Protein AF-A0A7J9Z939-F1 (afdb_monomer_lite)

Sequence (97 aa):
MILREGTPLPKHIHRFRSLLVAAIEKFEADWTLWFAAHSIVPYQVVYEELAADPLRTAHKVLDYLGLHVPPGWQPVIGHRRQADQVNADWAARFRAH

Radius of gyration: 21.15 Å; chains: 1; bounding box: 48×44×55 Å

Secondary structure (DSSP, 8-state):
------PPPPTHHHHHHHHHHHHHHHHHHHHHHHHHHTT-------HHHHHH-HHHHHHHHHHHTTPPPPTT------------HHHHHHHHHHHT-

Structure (mmCIF, N/CA/C/O backbone):
data_AF-A0A7J9Z939-F1
#
_entry.id   AF-A0A7J9Z939-F1
#
loop_
_atom_site.group_PDB
_atom_site.id
_atom_site.type_symbol
_atom_site.label_atom_id
_atom_site.label_alt_id
_atom_site.label_comp_id
_atom_site.label_asym_id
_atom_site.label_entity_id
_atom_site.label_seq_id
_atom_site.pdbx_PDB_ins_code
_atom_site.Cartn_x
_atom_site.Cartn_y
_atom_site.Cartn_z
_atom_site.occupancy
_atom_site.B_iso_or_equiv
_atom_site.auth_seq_id
_atom_site.auth_comp_id
_atom_site.auth_asym_id
_a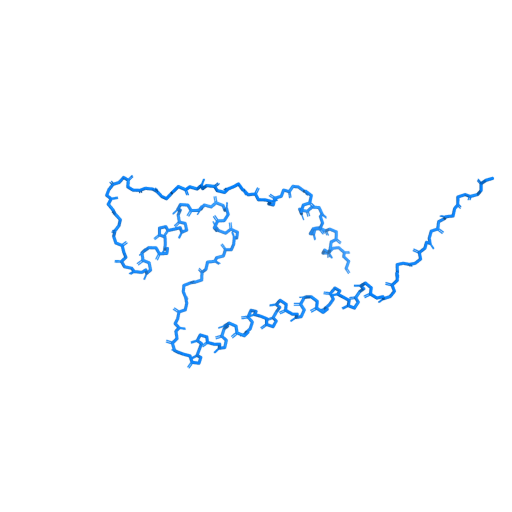tom_site.auth_atom_id
_atom_site.pdbx_PDB_model_num
ATOM 1 N N . MET A 1 1 ? 28.971 23.414 -38.163 1.00 35.97 1 MET A N 1
ATOM 2 C CA . MET A 1 1 ? 28.683 23.013 -36.770 1.00 35.97 1 MET A CA 1
ATOM 3 C C . MET A 1 1 ? 27.590 21.955 -36.837 1.00 35.97 1 MET A C 1
ATOM 5 O O . MET A 1 1 ? 26.445 22.298 -37.081 1.00 35.97 1 MET A O 1
ATOM 9 N N . ILE A 1 2 ? 27.977 20.675 -36.839 1.00 37.44 2 ILE A N 1
ATOM 10 C CA . ILE A 1 2 ? 27.097 19.544 -37.179 1.00 37.44 2 ILE A CA 1
ATOM 11 C C . ILE A 1 2 ? 26.449 18.992 -35.905 1.00 37.44 2 ILE A C 1
ATOM 13 O O . ILE A 1 2 ? 27.150 18.641 -34.957 1.00 37.44 2 ILE A O 1
ATOM 17 N N . LEU A 1 3 ? 25.116 18.925 -35.911 1.00 44.03 3 LEU A N 1
ATOM 18 C CA . LEU A 1 3 ? 24.287 18.210 -34.942 1.00 44.03 3 LEU A CA 1
ATOM 19 C C . LEU A 1 3 ? 24.657 16.717 -34.968 1.00 44.03 3 LEU A C 1
ATOM 21 O O . LEU A 1 3 ? 24.600 16.093 -36.025 1.00 44.03 3 LEU A O 1
ATOM 25 N N . ARG A 1 4 ? 25.049 16.136 -33.826 1.00 46.59 4 ARG A N 1
ATOM 26 C CA . ARG A 1 4 ? 25.189 14.679 -33.681 1.00 46.59 4 ARG A CA 1
ATOM 27 C C . ARG A 1 4 ? 23.931 14.104 -33.041 1.00 46.59 4 ARG A C 1
ATOM 29 O O . ARG A 1 4 ? 23.709 14.272 -31.846 1.00 46.59 4 ARG A O 1
ATOM 36 N N . GLU A 1 5 ? 23.145 13.415 -33.860 1.00 51.00 5 GLU A N 1
ATOM 37 C CA . GLU A 1 5 ? 22.159 12.428 -33.427 1.00 51.00 5 GLU A CA 1
ATOM 38 C C . GLU A 1 5 ? 22.842 11.186 -32.826 1.00 51.00 5 GLU A C 1
ATOM 40 O O . GLU A 1 5 ? 23.917 10.776 -33.267 1.00 51.00 5 GLU A O 1
ATOM 45 N N . GLY A 1 6 ? 22.159 10.555 -31.864 1.00 57.97 6 GLY A N 1
ATOM 46 C CA . GLY A 1 6 ? 22.209 9.104 -31.674 1.00 57.97 6 GLY A CA 1
ATOM 47 C C . GLY A 1 6 ? 23.378 8.530 -30.875 1.00 57.97 6 GLY A C 1
ATOM 48 O O . GLY A 1 6 ? 24.102 7.676 -31.379 1.00 57.97 6 GLY A O 1
ATOM 49 N N . THR A 1 7 ? 23.524 8.890 -29.598 1.00 48.44 7 THR A N 1
ATOM 50 C CA . THR A 1 7 ? 24.259 8.018 -28.665 1.00 48.44 7 THR A CA 1
ATOM 51 C C . THR A 1 7 ? 23.370 6.806 -28.350 1.00 48.44 7 THR A C 1
ATOM 53 O O . THR A 1 7 ? 22.290 7.003 -27.787 1.00 48.44 7 THR A O 1
ATOM 56 N N . PRO A 1 8 ? 23.754 5.560 -28.690 1.00 51.19 8 PRO A N 1
ATOM 57 C CA . PRO A 1 8 ? 22.960 4.397 -28.317 1.00 51.19 8 PRO A CA 1
ATOM 58 C C . PRO A 1 8 ? 22.922 4.294 -26.792 1.00 51.19 8 PRO A C 1
ATOM 60 O O . PRO A 1 8 ? 23.960 4.388 -26.130 1.00 51.19 8 PRO A O 1
ATOM 63 N N . LEU A 1 9 ? 21.720 4.114 -26.236 1.00 52.84 9 LEU A N 1
ATOM 64 C CA . LEU A 1 9 ? 21.543 3.900 -24.804 1.00 52.84 9 LEU A CA 1
ATOM 65 C C . LEU A 1 9 ? 22.435 2.726 -24.366 1.00 52.84 9 LEU A C 1
ATOM 67 O O . LEU A 1 9 ? 22.408 1.663 -24.997 1.00 52.84 9 LEU A O 1
ATOM 71 N N . PRO A 1 10 ? 23.250 2.891 -23.314 1.00 50.53 10 PRO A N 1
ATOM 72 C CA . PRO A 1 10 ? 24.153 1.839 -22.887 1.00 50.53 10 PRO A CA 1
ATOM 73 C C . PRO A 1 10 ? 23.388 0.547 -22.552 1.00 50.53 10 PRO A C 1
ATOM 75 O O . PRO A 1 10 ? 22.408 0.575 -21.804 1.00 50.53 10 PRO A O 1
ATOM 78 N N . LYS A 1 11 ? 23.864 -0.608 -23.052 1.00 52.91 11 LYS A N 1
ATOM 79 C CA . LYS A 1 11 ? 23.250 -1.951 -22.874 1.00 52.91 11 LYS A CA 1
ATOM 80 C C . LYS A 1 11 ? 22.988 -2.344 -21.406 1.00 52.91 11 LYS A C 1
ATOM 82 O O . LYS A 1 11 ? 22.289 -3.315 -21.134 1.00 52.91 11 LYS A O 1
ATOM 87 N N . HIS A 1 12 ? 23.555 -1.602 -20.459 1.00 54.88 12 HIS A N 1
ATOM 88 C CA . HIS A 1 12 ? 23.414 -1.787 -19.018 1.00 54.88 12 HIS A CA 1
ATOM 89 C C . HIS A 1 12 ? 21.989 -1.463 -18.527 1.00 54.88 12 HIS A C 1
ATOM 91 O O . HIS A 1 12 ? 21.496 -2.128 -17.621 1.00 54.88 12 HIS A O 1
ATOM 97 N N . ILE A 1 13 ? 21.297 -0.498 -19.146 1.00 56.12 13 ILE A N 1
ATOM 98 C CA . ILE A 1 13 ? 20.018 0.036 -18.641 1.00 56.12 13 ILE A CA 1
ATOM 99 C C . ILE A 1 13 ? 18.881 -0.998 -18.744 1.00 56.12 13 ILE A C 1
ATOM 101 O O . ILE A 1 13 ? 18.113 -1.170 -17.799 1.00 56.12 13 ILE A O 1
ATOM 105 N N . HIS A 1 14 ? 18.801 -1.755 -19.845 1.00 58.94 14 HIS A N 1
ATOM 106 C CA . HIS A 1 14 ? 17.762 -2.781 -20.019 1.00 58.94 14 HIS A CA 1
ATOM 107 C C . HIS A 1 14 ? 17.903 -3.937 -19.023 1.00 58.94 14 HIS A C 1
ATOM 109 O O . HIS A 1 14 ? 16.901 -4.425 -18.503 1.00 58.94 14 HIS A O 1
ATOM 115 N N . ARG A 1 15 ? 19.143 -4.340 -18.708 1.00 62.84 15 ARG A N 1
ATOM 116 C CA . ARG A 1 15 ? 19.401 -5.371 -17.693 1.00 62.84 15 ARG A CA 1
ATOM 117 C C . ARG A 1 15 ? 18.958 -4.888 -16.310 1.00 62.84 15 ARG A C 1
ATOM 119 O O . ARG A 1 15 ? 18.317 -5.647 -15.595 1.00 62.84 15 ARG A O 1
ATOM 126 N N . PHE A 1 16 ? 19.227 -3.629 -15.964 1.00 72.69 16 PHE A N 1
ATOM 127 C CA . PHE A 1 16 ? 18.751 -3.032 -14.712 1.00 72.69 16 PHE A CA 1
ATOM 128 C C . PHE A 1 16 ? 17.217 -3.006 -14.615 1.00 72.69 16 PHE A C 1
ATOM 130 O O . PHE A 1 16 ? 16.677 -3.338 -13.564 1.00 72.69 16 PHE A O 1
ATOM 137 N N . ARG A 1 17 ? 16.510 -2.695 -15.711 1.00 74.19 17 ARG A N 1
ATOM 138 C CA . ARG A 1 17 ? 15.035 -2.698 -15.761 1.00 74.19 17 ARG A CA 1
ATOM 139 C C . ARG A 1 17 ? 14.450 -4.067 -15.406 1.00 74.19 17 ARG A C 1
ATOM 141 O O . ARG A 1 17 ? 13.626 -4.161 -14.504 1.00 74.19 17 ARG A O 1
ATOM 148 N N . SER A 1 18 ? 14.890 -5.122 -16.091 1.00 80.88 18 SER A N 1
ATOM 149 C CA . SER A 1 18 ? 14.388 -6.481 -15.849 1.00 80.88 18 SER A CA 1
ATOM 150 C C . SER A 1 18 ? 14.742 -6.998 -14.454 1.00 80.88 18 SER A C 1
ATOM 152 O O . SER A 1 18 ? 13.944 -7.708 -13.856 1.00 80.88 18 SER A O 1
ATOM 154 N N . LEU A 1 19 ? 15.904 -6.614 -13.913 1.00 87.25 19 LEU A N 1
ATOM 155 C CA . LEU A 1 19 ? 16.296 -6.976 -12.549 1.00 87.25 19 LEU A CA 1
ATOM 156 C C . LEU A 1 19 ? 15.381 -6.343 -11.496 1.00 87.25 19 LEU A C 1
ATOM 158 O O . LEU A 1 19 ? 15.016 -7.017 -10.539 1.00 87.25 19 LEU A O 1
ATOM 162 N N . LEU A 1 20 ? 14.992 -5.077 -11.671 1.00 89.12 20 LEU A N 1
ATOM 163 C CA . LEU A 1 20 ? 14.084 -4.404 -10.740 1.00 89.12 20 LEU A CA 1
ATOM 164 C C . LEU A 1 20 ? 12.672 -4.995 -10.789 1.00 89.12 20 LEU A C 1
ATOM 166 O O . LEU A 1 20 ? 12.079 -5.206 -9.737 1.00 89.12 20 LEU A O 1
ATOM 170 N N . VAL A 1 21 ? 12.160 -5.310 -11.984 1.00 89.38 21 VAL A N 1
ATOM 171 C CA . VAL A 1 21 ? 10.857 -5.986 -12.129 1.00 89.38 21 VAL A CA 1
ATOM 172 C C . VAL A 1 21 ? 10.885 -7.350 -11.442 1.00 89.38 21 VAL A C 1
ATOM 174 O O . VAL A 1 21 ? 10.056 -7.603 -10.575 1.00 89.38 21 VAL A O 1
ATOM 177 N N . ALA A 1 22 ? 11.893 -8.176 -11.737 1.00 91.62 22 ALA A N 1
ATOM 178 C CA . ALA A 1 22 ? 12.034 -9.491 -11.116 1.00 91.62 22 ALA A CA 1
ATOM 179 C C . ALA A 1 22 ? 12.203 -9.408 -9.588 1.00 91.62 22 ALA A C 1
ATOM 181 O O . ALA A 1 22 ? 11.724 -10.277 -8.866 1.00 91.62 22 ALA A O 1
ATOM 182 N N . ALA A 1 23 ? 12.870 -8.366 -9.076 1.00 94.62 23 ALA A N 1
ATOM 183 C CA . ALA A 1 23 ? 12.988 -8.142 -7.639 1.00 94.62 23 ALA A CA 1
ATOM 184 C C . ALA A 1 23 ? 11.630 -7.816 -6.996 1.00 94.62 23 ALA A C 1
ATOM 186 O O . ALA A 1 23 ? 11.311 -8.385 -5.957 1.00 94.62 23 ALA A O 1
ATOM 187 N N . ILE A 1 24 ? 10.820 -6.952 -7.620 1.00 92.94 24 ILE A N 1
ATOM 188 C CA . ILE A 1 24 ? 9.472 -6.616 -7.134 1.00 92.94 24 ILE A CA 1
ATOM 189 C C . ILE A 1 24 ? 8.572 -7.857 -7.154 1.00 92.94 24 ILE A C 1
ATOM 191 O O . ILE A 1 24 ? 7.967 -8.180 -6.138 1.00 92.94 24 ILE A O 1
ATOM 195 N N . GLU A 1 25 ? 8.545 -8.597 -8.266 1.00 95.19 25 GLU A N 1
ATOM 196 C CA . GLU A 1 25 ? 7.771 -9.842 -8.386 1.00 95.19 25 GLU A CA 1
ATOM 197 C C . GLU A 1 25 ? 8.194 -10.879 -7.342 1.00 95.19 25 GLU A C 1
ATOM 199 O O . GLU A 1 25 ? 7.353 -11.543 -6.735 1.00 95.19 25 GLU A O 1
ATOM 204 N N . LYS A 1 26 ? 9.503 -10.989 -7.083 1.00 96.81 26 LYS A N 1
ATOM 205 C CA . LYS A 1 26 ? 10.020 -11.855 -6.028 1.00 96.81 26 LYS A CA 1
ATOM 206 C C . LYS A 1 26 ? 9.540 -11.414 -4.646 1.00 96.81 26 LYS A C 1
ATOM 208 O O . LYS A 1 26 ? 9.144 -12.272 -3.865 1.00 96.81 26 LYS A O 1
ATOM 213 N N . PHE A 1 27 ? 9.564 -10.120 -4.331 1.00 95.44 27 PHE A N 1
ATOM 214 C CA . PHE A 1 27 ? 9.096 -9.640 -3.030 1.00 95.44 27 PHE A CA 1
ATOM 215 C C . PHE A 1 27 ? 7.599 -9.897 -2.818 1.00 95.44 27 PHE A C 1
ATOM 217 O O . PHE A 1 27 ? 7.216 -10.335 -1.735 1.00 95.44 27 PHE A O 1
ATOM 224 N N . GLU A 1 28 ? 6.768 -9.707 -3.846 1.00 93.69 28 GLU A N 1
ATOM 225 C CA . GLU A 1 28 ? 5.335 -10.047 -3.797 1.00 93.69 28 GLU A CA 1
ATOM 226 C C . GLU A 1 28 ? 5.108 -11.551 -3.545 1.00 93.69 28 GLU A C 1
ATOM 228 O O . GLU A 1 28 ? 4.301 -11.955 -2.697 1.00 93.69 28 GLU A O 1
ATOM 233 N N . ALA A 1 29 ? 5.868 -12.407 -4.237 1.00 96.19 29 ALA A N 1
ATOM 234 C CA . ALA A 1 29 ? 5.795 -13.854 -4.053 1.00 96.19 29 ALA A CA 1
ATOM 235 C C . ALA A 1 29 ? 6.273 -14.292 -2.657 1.00 96.19 29 ALA A C 1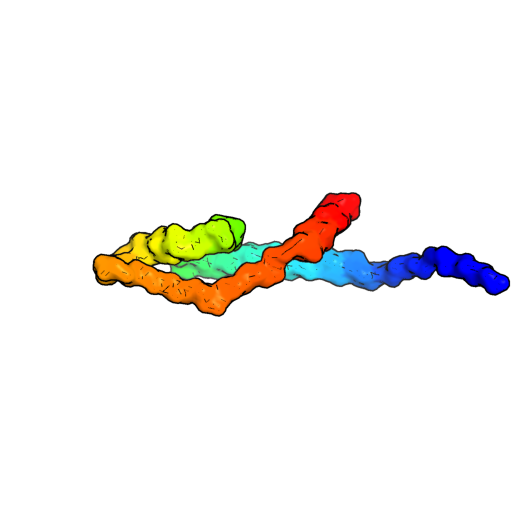
ATOM 237 O O . ALA A 1 29 ? 5.633 -15.130 -2.017 1.00 96.19 29 ALA A O 1
ATOM 238 N N . ASP A 1 30 ? 7.368 -13.708 -2.163 1.00 97.44 30 ASP A N 1
ATOM 239 C CA . ASP A 1 30 ? 7.942 -14.028 -0.855 1.00 97.44 30 ASP A CA 1
ATOM 240 C C . ASP A 1 30 ? 6.962 -13.696 0.284 1.00 97.44 30 ASP A C 1
ATOM 242 O O . ASP A 1 30 ? 6.819 -14.492 1.214 1.00 97.44 30 ASP A O 1
ATOM 246 N N . TRP A 1 31 ? 6.224 -12.583 0.192 1.00 96.12 31 TRP A N 1
ATOM 247 C CA . TRP A 1 31 ? 5.161 -12.259 1.151 1.00 96.12 31 TRP A CA 1
ATOM 248 C C . TRP A 1 31 ? 4.048 -13.304 1.156 1.00 96.12 31 TRP A C 1
ATOM 250 O O . TRP A 1 31 ? 3.642 -13.771 2.222 1.00 96.12 31 TRP A O 1
ATOM 260 N N . THR A 1 32 ? 3.586 -13.712 -0.027 1.00 94.69 32 THR A N 1
ATOM 261 C CA . THR A 1 32 ? 2.537 -14.733 -0.168 1.00 94.69 32 THR A CA 1
ATOM 262 C C . THR A 1 32 ? 2.961 -16.058 0.471 1.00 94.69 32 THR A C 1
ATOM 264 O O . THR A 1 32 ? 2.200 -16.659 1.234 1.00 94.69 32 THR A O 1
ATOM 267 N N . LEU A 1 33 ? 4.198 -16.493 0.214 1.00 97.19 33 LEU A N 1
ATOM 268 C CA . LEU A 1 33 ? 4.763 -17.708 0.804 1.00 97.19 33 LEU A CA 1
ATOM 269 C C . LEU A 1 33 ? 4.908 -17.595 2.322 1.00 97.19 33 LEU A C 1
ATOM 271 O O . LEU A 1 33 ? 4.582 -18.540 3.039 1.00 97.19 33 LEU A O 1
ATOM 275 N N . TRP A 1 34 ? 5.372 -16.448 2.820 1.00 97.94 34 TRP A N 1
ATOM 276 C CA . TRP A 1 34 ? 5.550 -16.229 4.251 1.00 97.94 34 TRP A CA 1
ATOM 277 C C . TRP A 1 34 ? 4.216 -16.281 5.002 1.00 97.94 34 TRP A C 1
ATOM 279 O O . TRP A 1 34 ? 4.127 -16.973 6.017 1.00 97.94 34 TRP A O 1
ATOM 289 N N . PHE A 1 35 ? 3.162 -15.635 4.490 1.00 97.50 35 PHE A N 1
ATOM 290 C CA . PHE A 1 35 ? 1.827 -15.707 5.094 1.00 97.50 35 PHE A CA 1
ATOM 291 C C . PHE A 1 35 ? 1.297 -17.143 5.136 1.00 97.50 35 PHE A C 1
ATOM 293 O O . PHE A 1 35 ? 0.848 -17.598 6.189 1.00 97.50 35 PHE A O 1
ATOM 300 N N . ALA A 1 36 ? 1.425 -17.884 4.030 1.00 96.50 36 ALA A N 1
ATOM 301 C CA . ALA A 1 36 ? 1.013 -19.283 3.963 1.00 96.50 36 ALA A CA 1
ATOM 302 C C . ALA A 1 36 ? 1.785 -20.162 4.964 1.00 96.50 36 ALA A C 1
ATOM 304 O O . ALA A 1 36 ? 1.176 -20.950 5.687 1.00 96.50 36 ALA A O 1
ATOM 305 N N . ALA A 1 37 ? 3.106 -19.981 5.068 1.00 98.06 37 ALA A N 1
ATOM 306 C CA . ALA A 1 37 ? 3.953 -20.720 6.006 1.00 98.06 37 ALA A CA 1
ATOM 307 C C . ALA A 1 37 ? 3.572 -20.483 7.479 1.00 98.06 37 ALA A C 1
ATOM 309 O O . ALA A 1 37 ? 3.759 -21.369 8.310 1.00 98.06 37 ALA A O 1
ATOM 310 N N . HIS A 1 38 ? 3.002 -19.319 7.797 1.00 97.94 38 HIS A N 1
ATOM 311 C CA . HIS A 1 38 ? 2.555 -18.965 9.146 1.00 97.94 38 HIS A CA 1
ATOM 312 C C . HIS A 1 38 ? 1.045 -19.152 9.353 1.00 97.94 38 HIS A C 1
ATOM 314 O O . HIS A 1 38 ? 0.528 -18.782 10.404 1.00 97.94 38 HIS A O 1
ATOM 320 N N . SER A 1 39 ? 0.332 -19.741 8.382 1.00 97.31 39 SER A N 1
ATOM 321 C CA . SER A 1 39 ? -1.133 -19.900 8.415 1.00 97.31 39 SER A CA 1
ATOM 322 C C . SER A 1 39 ? -1.884 -18.581 8.655 1.00 97.31 39 SER A C 1
ATOM 324 O O . SER A 1 39 ? -2.911 -18.545 9.331 1.00 97.31 39 SER A O 1
ATOM 326 N N . ILE A 1 40 ? -1.365 -17.484 8.102 1.00 95.88 40 ILE A N 1
ATOM 327 C CA . ILE A 1 40 ? -1.965 -16.152 8.186 1.00 95.88 40 ILE A CA 1
ATOM 328 C C . ILE A 1 40 ? -2.735 -15.886 6.893 1.00 95.88 40 ILE A C 1
ATOM 330 O O . ILE A 1 40 ? -2.179 -15.990 5.801 1.00 95.88 40 ILE A O 1
ATOM 334 N N . VAL A 1 41 ? -4.002 -15.491 7.016 1.00 92.62 41 VAL A N 1
ATOM 335 C CA . VAL A 1 41 ? -4.784 -14.937 5.902 1.00 92.62 41 VAL A CA 1
ATOM 336 C C . VAL A 1 41 ? -4.676 -13.411 5.970 1.00 92.62 41 VAL A C 1
ATOM 338 O O . VAL A 1 41 ? -5.198 -12.813 6.916 1.00 92.62 41 VAL A O 1
ATOM 341 N N . PRO A 1 42 ? -3.968 -12.755 5.034 1.00 94.06 42 PRO A N 1
ATOM 342 C CA . PRO A 1 42 ? -3.840 -11.307 5.050 1.00 94.06 42 PRO A CA 1
ATOM 343 C C . PRO A 1 42 ? -5.102 -10.637 4.501 1.00 94.06 42 PRO A C 1
ATOM 345 O O . PRO A 1 42 ? -5.707 -11.104 3.535 1.00 94.06 42 PRO A O 1
ATOM 348 N N . TYR A 1 43 ? -5.450 -9.483 5.066 1.00 95.50 43 TYR A N 1
ATOM 349 C CA . TYR A 1 43 ? -6.375 -8.566 4.412 1.00 95.50 43 TYR A CA 1
ATOM 350 C C . TYR A 1 43 ? -5.632 -7.792 3.323 1.00 95.50 43 TYR A C 1
ATOM 352 O O . TYR A 1 43 ? -4.695 -7.047 3.615 1.00 95.50 43 TYR A O 1
ATOM 360 N N . GLN A 1 44 ? -6.026 -7.990 2.067 1.00 94.38 44 GLN A N 1
ATOM 361 C CA . GLN A 1 44 ? -5.373 -7.354 0.928 1.00 94.38 44 GLN A CA 1
ATOM 362 C C . GLN A 1 44 ? -5.948 -5.959 0.677 1.00 94.38 44 GLN A C 1
ATOM 364 O O . GLN A 1 44 ? -7.159 -5.783 0.548 1.00 94.38 44 GLN A O 1
ATOM 369 N N . VAL A 1 45 ? -5.058 -4.974 0.569 1.00 95.12 45 VAL A N 1
ATOM 370 C CA . VAL A 1 45 ? -5.393 -3.601 0.186 1.00 95.12 45 VAL A CA 1
ATOM 371 C C . VAL A 1 45 ? -4.768 -3.311 -1.168 1.00 95.12 45 VAL A C 1
ATOM 373 O O . VAL A 1 45 ? -3.551 -3.386 -1.325 1.00 95.12 45 VAL A O 1
ATOM 376 N N . VAL A 1 46 ? -5.604 -2.955 -2.140 1.00 92.94 46 VAL A N 1
ATOM 377 C CA . VAL A 1 46 ? -5.158 -2.522 -3.466 1.00 92.94 46 VAL A CA 1
ATOM 378 C C . VAL A 1 46 ? -4.822 -1.035 -3.410 1.00 92.94 46 VAL A C 1
ATOM 380 O O . VAL A 1 46 ? -5.625 -0.228 -2.935 1.00 92.94 46 VAL A O 1
ATOM 383 N N . TYR A 1 47 ? -3.637 -0.662 -3.897 1.00 88.62 47 TYR A N 1
ATOM 384 C CA . TYR A 1 47 ? -3.154 0.719 -3.847 1.00 88.62 47 TYR A CA 1
ATOM 385 C C . TYR A 1 47 ? -4.113 1.695 -4.538 1.00 88.62 47 TYR A C 1
ATOM 387 O O . TYR A 1 47 ? -4.389 2.769 -4.011 1.00 88.62 47 TYR A O 1
ATOM 395 N N . GLU A 1 48 ? -4.657 1.319 -5.693 1.00 88.81 48 GLU A N 1
ATOM 396 C CA . GLU A 1 48 ? -5.586 2.140 -6.466 1.00 88.81 48 GLU A CA 1
ATOM 397 C C . GLU A 1 48 ? -6.897 2.392 -5.711 1.00 88.81 48 GLU A C 1
ATOM 399 O O . GLU A 1 48 ? -7.417 3.507 -5.753 1.00 88.81 48 GLU A O 1
ATOM 404 N N . GLU A 1 49 ? -7.406 1.397 -4.977 1.00 91.62 49 GLU A N 1
ATOM 405 C CA . GLU A 1 49 ? -8.587 1.562 -4.122 1.00 91.62 49 GLU A CA 1
ATOM 406 C C . GLU A 1 49 ? -8.288 2.477 -2.931 1.00 91.62 49 GLU A C 1
ATOM 408 O O . GLU A 1 49 ? -9.053 3.403 -2.654 1.00 91.62 49 GLU A O 1
ATOM 413 N N . LEU A 1 50 ? -7.145 2.262 -2.268 1.00 90.81 50 LEU A N 1
ATOM 414 C CA . LEU A 1 50 ? -6.681 3.090 -1.155 1.00 90.81 50 LEU A CA 1
ATOM 415 C C . LEU A 1 50 ? -6.511 4.551 -1.575 1.00 90.81 50 LEU A C 1
ATOM 417 O O . LEU A 1 50 ? -6.938 5.452 -0.862 1.00 90.81 50 LEU A O 1
ATOM 421 N N . ALA A 1 51 ? -5.884 4.791 -2.724 1.00 88.31 51 ALA A N 1
ATOM 422 C CA . ALA A 1 51 ? -5.611 6.132 -3.220 1.00 88.31 51 ALA A CA 1
ATOM 423 C C . ALA A 1 51 ? -6.882 6.863 -3.677 1.00 88.31 51 ALA A C 1
ATOM 425 O O . ALA A 1 51 ? -6.938 8.091 -3.583 1.00 88.31 51 ALA A O 1
ATOM 426 N N . ALA A 1 52 ? -7.881 6.132 -4.181 1.00 89.31 52 ALA A N 1
ATOM 427 C CA . ALA A 1 52 ? -9.161 6.696 -4.595 1.00 89.31 52 ALA A CA 1
ATOM 428 C C . ALA A 1 52 ? -10.056 7.053 -3.399 1.00 89.31 52 ALA A C 1
ATOM 430 O O . ALA A 1 52 ? -10.713 8.093 -3.424 1.00 89.31 52 ALA A O 1
ATOM 431 N N . ASP A 1 53 ? -10.073 6.214 -2.358 1.00 91.06 53 ASP A N 1
ATOM 432 C CA . ASP A 1 53 ? -10.887 6.423 -1.158 1.00 91.06 53 ASP A CA 1
ATOM 433 C C . ASP A 1 53 ? -10.182 5.882 0.107 1.00 91.06 53 ASP A C 1
ATOM 435 O O . ASP A 1 53 ? -10.415 4.740 0.540 1.00 91.06 53 ASP A O 1
ATOM 439 N N . PRO A 1 54 ? -9.310 6.700 0.732 1.00 90.00 54 PRO A N 1
ATOM 440 C CA . PRO A 1 54 ? -8.568 6.286 1.918 1.00 90.00 54 PRO A CA 1
ATOM 441 C C . PRO A 1 54 ? -9.467 6.026 3.128 1.00 90.00 54 PRO A C 1
ATOM 443 O O . PRO A 1 54 ? -9.182 5.127 3.919 1.00 90.00 54 PRO A O 1
ATOM 446 N N . LEU A 1 55 ? -10.563 6.785 3.266 1.00 90.50 55 LEU A N 1
ATOM 447 C CA . LEU A 1 55 ? -11.505 6.648 4.380 1.00 90.50 55 LEU A CA 1
ATOM 448 C C . LEU A 1 55 ? -12.224 5.305 4.314 1.00 90.50 55 LEU A C 1
ATOM 450 O O . LEU A 1 55 ? -12.227 4.549 5.286 1.00 90.50 55 LEU A O 1
ATOM 454 N N . ARG A 1 56 ? -12.793 4.974 3.151 1.00 91.81 56 ARG A N 1
ATOM 455 C CA . ARG A 1 56 ? -13.466 3.690 2.952 1.00 91.81 56 ARG A CA 1
ATOM 456 C C . ARG A 1 56 ? -12.508 2.526 3.133 1.00 91.81 56 ARG A C 1
ATOM 458 O O . ARG A 1 56 ? -12.880 1.535 3.753 1.00 91.81 56 ARG A O 1
ATOM 465 N N . THR A 1 57 ? -11.291 2.636 2.611 1.00 93.94 57 THR A N 1
ATOM 466 C CA . THR A 1 57 ? -10.280 1.585 2.764 1.00 93.94 57 THR A CA 1
ATOM 467 C C . THR A 1 57 ? -9.904 1.385 4.233 1.00 93.94 57 THR A C 1
ATOM 469 O O . THR A 1 57 ? -9.873 0.247 4.694 1.00 93.94 57 THR A O 1
ATOM 472 N N . ALA A 1 58 ? -9.714 2.467 4.996 1.00 92.12 58 ALA A N 1
ATOM 473 C CA . ALA A 1 58 ? -9.460 2.389 6.434 1.00 92.12 58 ALA A CA 1
ATOM 474 C C . ALA A 1 58 ? -10.616 1.719 7.195 1.00 92.12 58 ALA A C 1
ATOM 476 O O . ALA A 1 58 ? -10.365 0.861 8.038 1.00 92.12 58 ALA A O 1
ATOM 477 N N . HIS A 1 59 ? -11.872 2.043 6.872 1.00 9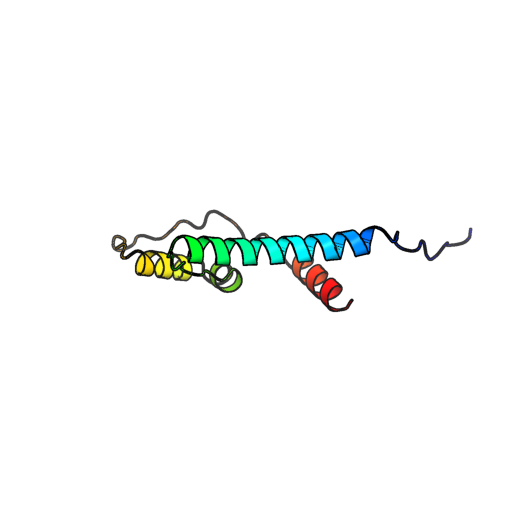1.44 59 HIS A N 1
ATOM 478 C CA . HIS A 1 59 ? -13.027 1.372 7.477 1.00 91.44 59 HIS A CA 1
ATOM 479 C C . HIS A 1 59 ? -13.069 -0.124 7.159 1.00 91.44 59 HIS A C 1
ATOM 481 O O . HIS A 1 59 ? -13.223 -0.914 8.081 1.00 91.44 59 HIS A O 1
ATOM 487 N N . LYS A 1 60 ? -12.830 -0.540 5.906 1.00 93.69 60 LYS A N 1
ATOM 488 C CA . LYS A 1 60 ? -12.788 -1.975 5.573 1.00 93.69 60 LYS A CA 1
ATOM 489 C C . LYS A 1 60 ? -11.712 -2.729 6.378 1.00 93.69 60 LYS A C 1
ATOM 491 O O . LYS A 1 60 ? -11.932 -3.872 6.770 1.00 93.69 60 LYS A O 1
ATOM 496 N N . VAL A 1 61 ? -10.556 -2.101 6.626 1.00 94.38 61 VAL A N 1
ATOM 497 C CA . VAL A 1 61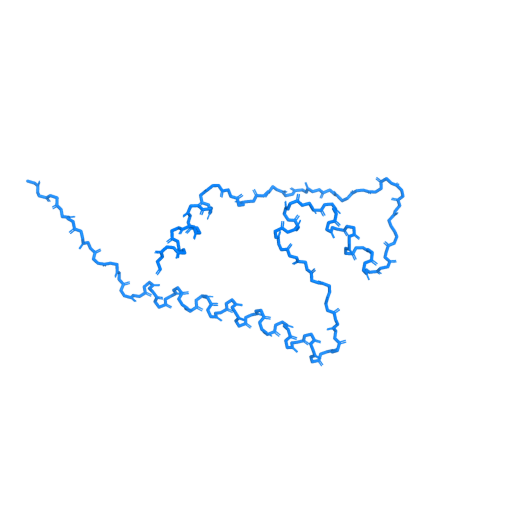 ? -9.491 -2.673 7.472 1.00 94.38 61 VAL A CA 1
ATOM 498 C C . VAL A 1 61 ? -9.956 -2.795 8.926 1.00 94.38 61 VAL A C 1
ATOM 500 O O . VAL A 1 61 ? -9.736 -3.829 9.550 1.00 94.38 61 VAL A O 1
ATOM 503 N N . LEU A 1 62 ? -10.610 -1.767 9.471 1.00 94.06 62 LEU A N 1
ATOM 504 C CA . LEU A 1 62 ? -11.153 -1.796 10.834 1.00 94.06 62 LEU A CA 1
ATOM 505 C C . LEU A 1 62 ? -12.225 -2.879 10.998 1.00 94.06 62 LEU A C 1
ATOM 507 O O . LEU A 1 62 ? -12.173 -3.631 11.972 1.00 94.06 62 LEU A O 1
ATOM 511 N N . ASP A 1 63 ? -13.120 -3.009 10.018 1.00 93.44 63 ASP A N 1
ATOM 512 C CA . ASP A 1 63 ? -14.145 -4.053 9.972 1.00 93.44 63 ASP A CA 1
ATOM 513 C C . ASP A 1 63 ? -13.508 -5.447 9.954 1.00 93.44 63 ASP A C 1
ATOM 515 O O . ASP A 1 63 ? -13.904 -6.321 10.725 1.00 93.44 63 ASP A O 1
ATOM 519 N N . TYR A 1 64 ? -12.472 -5.650 9.130 1.00 94.44 64 TYR A N 1
ATOM 520 C CA . TYR A 1 64 ? -11.722 -6.908 9.084 1.00 94.44 64 TYR A CA 1
ATOM 521 C C . TYR A 1 64 ? -11.075 -7.257 10.432 1.00 94.44 64 TYR A C 1
ATOM 523 O O . TYR A 1 64 ? -11.033 -8.422 10.824 1.00 94.44 64 TYR A O 1
ATOM 531 N N . LEU A 1 65 ? -10.591 -6.248 11.159 1.00 93.75 65 LEU A N 1
ATOM 532 C CA . LEU A 1 65 ? -10.001 -6.413 12.488 1.00 93.75 65 LEU A CA 1
ATOM 533 C C . LEU A 1 65 ? -11.050 -6.539 13.610 1.00 93.75 65 LEU A C 1
ATOM 535 O O . LEU A 1 65 ? -10.674 -6.767 14.759 1.00 93.75 65 LEU A O 1
ATOM 539 N N . GLY A 1 66 ? -12.346 -6.377 13.316 1.00 94.94 66 GLY A N 1
ATOM 540 C CA . GLY A 1 66 ? -13.419 -6.374 14.316 1.00 94.94 66 GLY A CA 1
ATOM 541 C C . GLY A 1 66 ? -13.383 -5.166 15.262 1.00 94.94 66 GLY A C 1
ATOM 542 O O . GLY A 1 66 ? -13.925 -5.219 16.371 1.00 94.94 66 GLY A O 1
ATOM 543 N N . LEU A 1 67 ? -12.721 -4.079 14.856 1.00 93.62 67 LEU A N 1
ATOM 544 C CA . LEU A 1 67 ? -12.547 -2.882 15.670 1.00 93.62 67 LEU A CA 1
ATOM 545 C C . LEU A 1 67 ? -13.700 -1.908 15.443 1.00 93.62 67 LEU A C 1
ATOM 547 O O . LEU A 1 67 ? -13.934 -1.436 14.335 1.00 93.62 67 LEU A O 1
ATOM 551 N N . HIS A 1 68 ? -14.384 -1.554 16.528 1.00 88.12 68 HIS A N 1
ATOM 552 C CA . HIS A 1 68 ? -15.452 -0.564 16.500 1.00 88.12 68 HIS A CA 1
ATOM 553 C C . HIS A 1 68 ? -14.874 0.814 16.811 1.00 88.12 68 HIS A C 1
ATOM 555 O O . HIS A 1 68 ? -14.269 1.020 17.866 1.00 88.12 68 HIS A O 1
ATOM 561 N N . VAL A 1 69 ? -15.071 1.764 15.901 1.00 87.56 69 VAL A N 1
ATOM 562 C CA . VAL A 1 69 ? -14.650 3.154 16.100 1.00 87.56 69 VAL A CA 1
ATOM 563 C C . VAL A 1 69 ? -15.781 3.989 16.706 1.00 87.56 69 VAL A C 1
ATOM 565 O O . VAL A 1 69 ? -16.951 3.747 16.397 1.00 87.56 69 VAL A O 1
ATOM 568 N N . PRO A 1 70 ? -15.473 4.972 17.574 1.00 88.44 70 PRO A N 1
ATOM 569 C CA . PRO A 1 70 ? -16.489 5.848 18.142 1.00 88.44 70 PRO A CA 1
ATOM 570 C C . PRO A 1 70 ? -17.277 6.600 17.060 1.00 88.44 70 PRO A C 1
ATOM 572 O O . PRO A 1 70 ? -16.704 6.966 16.028 1.00 88.44 70 PRO A O 1
ATOM 575 N N . PRO A 1 71 ? -18.563 6.912 17.303 1.00 84.31 71 PRO A N 1
ATOM 576 C CA . PRO A 1 71 ? -19.338 7.758 16.406 1.00 84.31 71 PRO A CA 1
ATOM 577 C C . PRO A 1 71 ? -18.618 9.085 16.134 1.00 84.31 71 PRO A C 1
ATOM 579 O O . PRO A 1 71 ? -18.193 9.772 17.061 1.00 84.31 71 PRO A O 1
ATOM 582 N N . GLY A 1 72 ? -18.482 9.442 14.856 1.00 84.38 72 GLY A N 1
ATOM 583 C CA . GLY A 1 72 ? -17.820 10.680 14.433 1.00 84.38 72 GLY A CA 1
ATOM 584 C C . GLY A 1 72 ? -16.291 10.616 14.377 1.00 84.38 72 GLY A C 1
ATOM 585 O O . GLY A 1 72 ? -15.669 11.608 14.001 1.00 84.38 72 GLY A O 1
ATOM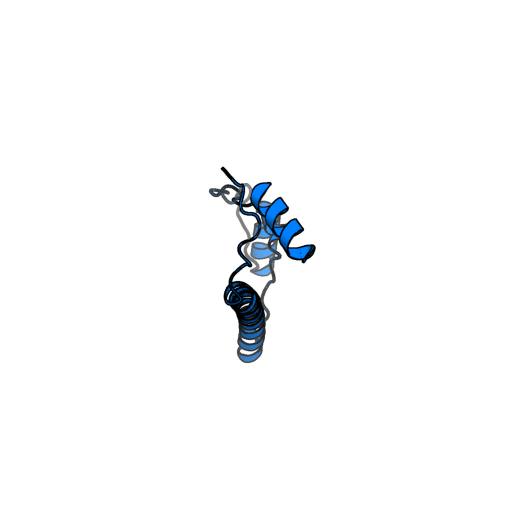 586 N N . TRP A 1 73 ? -15.672 9.475 14.697 1.00 87.06 73 TRP A N 1
ATOM 587 C CA . TRP A 1 73 ? -14.247 9.288 14.447 1.00 87.06 73 TRP A CA 1
ATOM 588 C C . TRP A 1 73 ? -13.967 9.246 12.941 1.00 87.06 73 TRP A C 1
ATOM 590 O O . TRP A 1 73 ? -14.650 8.548 12.192 1.00 87.06 73 TRP A O 1
ATOM 600 N N . GLN A 1 74 ? -12.948 9.985 12.502 1.00 83.69 74 GLN A N 1
ATOM 601 C CA . GLN A 1 74 ? -12.435 9.928 11.136 1.00 83.69 74 GLN A CA 1
ATOM 602 C C . GLN A 1 74 ? -10.902 9.952 11.159 1.00 83.69 74 GLN A C 1
ATOM 604 O O . GLN A 1 74 ? -10.318 10.756 11.895 1.00 83.69 74 GLN A O 1
ATOM 609 N N . PRO A 1 75 ? -10.229 9.107 10.360 1.00 82.44 75 PRO A N 1
ATOM 610 C CA . PRO A 1 75 ? -8.783 9.152 10.253 1.00 82.44 75 PRO A CA 1
ATOM 611 C C . PRO A 1 75 ? -8.337 10.441 9.556 1.00 82.44 75 PRO A C 1
ATOM 613 O O . PRO A 1 75 ? -8.883 10.847 8.529 1.00 82.44 75 PRO A O 1
ATOM 616 N N . VAL A 1 76 ? -7.311 11.085 10.112 1.00 84.81 76 VAL A N 1
ATOM 617 C CA . VAL A 1 76 ? -6.714 12.288 9.524 1.00 84.81 76 VAL A CA 1
ATOM 618 C C . VAL A 1 76 ? -5.810 11.883 8.362 1.00 84.81 76 VAL A C 1
ATOM 620 O O . VAL A 1 76 ? -4.773 11.247 8.556 1.00 84.81 76 VAL A O 1
ATOM 623 N N . ILE A 1 77 ? -6.175 12.283 7.145 1.00 82.06 77 ILE A N 1
ATOM 624 C CA . ILE A 1 77 ? -5.360 12.053 5.947 1.00 82.06 77 ILE A CA 1
ATOM 625 C C . ILE A 1 77 ? -4.303 13.161 5.862 1.00 82.06 77 ILE A C 1
ATOM 627 O O . ILE A 1 77 ? -4.544 14.240 5.327 1.00 82.06 77 ILE A O 1
ATOM 631 N N . GLY A 1 78 ? -3.128 12.910 6.444 1.00 79.06 78 GLY A N 1
ATOM 632 C CA . GLY A 1 78 ? -2.040 13.897 6.520 1.00 79.06 78 GLY A CA 1
ATOM 633 C C . GLY A 1 78 ? -1.123 13.957 5.293 1.00 79.06 78 GLY A C 1
ATOM 634 O O . GLY A 1 78 ? -0.272 14.839 5.204 1.00 79.06 78 GLY A O 1
ATOM 635 N N . HIS A 1 79 ? -1.256 13.021 4.354 1.00 75.44 79 HIS A N 1
ATOM 636 C CA . HIS A 1 79 ? -0.373 12.908 3.196 1.00 75.44 79 HIS A CA 1
ATOM 637 C C . HIS A 1 79 ? -1.104 13.268 1.902 1.00 75.44 79 HIS A C 1
ATOM 639 O O . HIS A 1 79 ? -2.256 12.900 1.685 1.00 75.44 79 HIS A O 1
ATOM 645 N N . ARG A 1 80 ? -0.407 13.988 1.017 1.00 75.81 80 ARG A N 1
ATOM 646 C CA . ARG A 1 80 ? -0.880 14.256 -0.344 1.00 75.81 80 ARG A CA 1
ATOM 647 C C . ARG A 1 80 ? -0.415 13.148 -1.276 1.00 75.81 80 ARG A C 1
ATOM 649 O O . ARG A 1 80 ? 0.709 12.662 -1.153 1.00 75.81 80 ARG A O 1
ATOM 656 N N . ARG A 1 81 ? -1.268 12.785 -2.234 1.00 79.00 81 ARG A N 1
ATOM 657 C CA . ARG A 1 81 ? -0.911 11.870 -3.320 1.00 79.00 81 ARG A CA 1
ATOM 658 C C . ARG A 1 81 ? 0.328 12.407 -4.045 1.00 79.00 81 ARG A C 1
ATOM 660 O O . ARG A 1 81 ? 0.322 13.542 -4.509 1.00 79.00 81 ARG A O 1
ATOM 667 N N . GLN A 1 82 ? 1.370 11.583 -4.131 1.00 83.38 82 GLN A N 1
ATOM 668 C CA . GLN A 1 82 ? 2.619 11.931 -4.821 1.00 83.38 82 GLN A CA 1
ATOM 669 C C . GLN A 1 82 ? 2.606 11.551 -6.306 1.00 83.38 82 GLN A C 1
ATOM 671 O O . GLN A 1 82 ? 3.429 12.041 -7.067 1.00 83.38 82 GLN A O 1
ATOM 676 N N . ALA A 1 83 ? 1.691 10.672 -6.723 1.00 82.88 83 ALA A N 1
ATOM 677 C CA . ALA A 1 83 ? 1.535 10.313 -8.125 1.00 82.88 83 ALA A CA 1
ATOM 678 C C . ALA A 1 83 ? 0.760 11.399 -8.883 1.00 82.88 83 ALA A C 1
ATOM 680 O O . ALA A 1 83 ? -0.393 11.676 -8.546 1.00 82.88 83 ALA A O 1
ATOM 681 N N . ASP A 1 84 ? 1.374 11.949 -9.926 1.00 84.38 84 ASP A N 1
ATOM 682 C CA . ASP A 1 84 ? 0.825 13.001 -10.780 1.00 84.38 84 ASP A CA 1
ATOM 683 C C . ASP A 1 84 ? 0.918 12.633 -12.278 1.00 84.38 84 ASP A C 1
ATOM 685 O O . ASP A 1 84 ? 1.111 11.468 -12.645 1.00 84.38 84 ASP A O 1
ATOM 689 N N . GLN A 1 85 ? 0.747 13.629 -13.151 1.00 88.25 85 GLN A N 1
ATOM 690 C CA . GLN A 1 85 ? 0.798 13.442 -14.600 1.00 88.25 85 GLN A CA 1
ATOM 691 C C . GLN A 1 85 ? 2.173 12.970 -15.095 1.00 88.25 85 GLN A C 1
ATOM 693 O O . GLN A 1 85 ? 2.237 12.189 -16.041 1.00 88.25 85 GLN A O 1
ATOM 698 N N . VAL A 1 86 ? 3.269 13.374 -14.443 1.00 91.12 86 VAL A N 1
ATOM 699 C CA . VAL A 1 86 ? 4.622 12.951 -14.834 1.00 91.12 86 VAL A CA 1
ATOM 700 C C . VAL A 1 86 ? 4.761 11.442 -14.647 1.00 91.12 86 VAL A C 1
ATOM 702 O O . VAL A 1 86 ? 5.241 10.743 -15.542 1.00 91.12 86 VAL A O 1
ATOM 705 N N . ASN A 1 87 ? 4.258 10.919 -13.526 1.00 87.81 87 ASN A N 1
ATOM 706 C CA . ASN A 1 87 ? 4.247 9.480 -13.270 1.00 87.81 87 ASN A CA 1
ATOM 707 C C . ASN A 1 87 ? 3.397 8.725 -14.306 1.00 87.81 87 ASN A C 1
ATOM 709 O O . ASN A 1 87 ? 3.796 7.651 -14.764 1.00 87.81 87 ASN A O 1
ATOM 713 N N . ALA A 1 88 ? 2.242 9.277 -14.695 1.00 88.12 88 ALA A N 1
ATOM 714 C CA . ALA A 1 88 ? 1.369 8.675 -15.704 1.00 88.12 88 ALA A CA 1
ATOM 715 C C . ALA A 1 88 ? 2.048 8.602 -17.083 1.00 88.12 88 ALA A C 1
ATOM 717 O O . ALA A 1 88 ? 2.025 7.553 -17.733 1.00 88.12 88 ALA A O 1
ATOM 718 N N . ASP A 1 89 ? 2.717 9.680 -17.491 1.00 91.12 89 ASP A N 1
ATOM 719 C CA . ASP A 1 89 ? 3.434 9.754 -18.763 1.00 91.12 89 ASP A CA 1
ATOM 720 C C . ASP A 1 89 ? 4.598 8.755 -18.813 1.00 91.12 89 ASP A C 1
ATOM 722 O O . ASP A 1 89 ? 4.819 8.090 -19.829 1.00 91.12 89 ASP A O 1
ATOM 726 N N . TRP A 1 90 ? 5.334 8.601 -17.708 1.00 92.50 90 TRP A N 1
ATOM 727 C CA . TRP A 1 90 ? 6.398 7.602 -17.603 1.00 92.50 90 TRP A CA 1
ATOM 728 C C . TRP A 1 90 ? 5.858 6.174 -17.684 1.00 92.50 90 TRP A C 1
ATOM 730 O O . TRP A 1 90 ? 6.423 5.357 -18.415 1.00 92.50 90 TRP A O 1
ATOM 740 N N . ALA A 1 91 ? 4.746 5.876 -17.005 1.00 88.75 91 ALA A N 1
ATOM 741 C CA . ALA A 1 91 ? 4.111 4.562 -17.067 1.00 88.75 91 ALA A CA 1
ATOM 742 C C . ALA A 1 91 ? 3.630 4.224 -18.490 1.00 88.75 91 ALA A C 1
ATOM 744 O O . ALA A 1 91 ? 3.824 3.102 -18.960 1.00 88.75 91 ALA A O 1
ATOM 745 N N . ALA A 1 92 ? 3.052 5.195 -19.202 1.00 91.88 92 ALA A N 1
ATOM 746 C CA . ALA A 1 92 ? 2.625 5.022 -20.589 1.00 91.88 92 ALA A CA 1
ATOM 747 C C . ALA A 1 92 ? 3.813 4.731 -21.521 1.00 91.88 92 ALA A C 1
ATOM 749 O O . ALA A 1 92 ? 3.777 3.766 -22.286 1.00 91.88 92 ALA A O 1
ATOM 750 N N . ARG A 1 93 ? 4.900 5.510 -21.414 1.00 89.81 93 ARG A N 1
ATOM 751 C CA . ARG A 1 93 ? 6.128 5.295 -22.202 1.00 89.81 93 ARG A CA 1
ATOM 752 C C . ARG A 1 93 ? 6.751 3.930 -21.933 1.00 89.81 93 ARG A C 1
ATOM 754 O O . ARG A 1 93 ? 7.190 3.278 -22.876 1.00 89.81 93 ARG A O 1
ATOM 761 N N . PHE A 1 94 ? 6.761 3.505 -20.669 1.00 84.62 94 PHE A N 1
ATOM 762 C CA . PHE A 1 94 ? 7.260 2.193 -20.268 1.00 84.62 94 PHE A CA 1
ATOM 763 C C . PHE A 1 94 ? 6.463 1.054 -20.910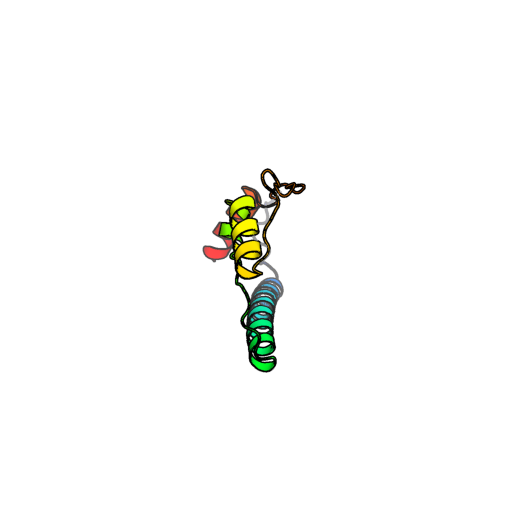 1.00 84.62 94 PHE A C 1
ATOM 765 O O . PHE A 1 94 ? 7.066 0.120 -21.417 1.00 84.62 94 PHE A O 1
ATOM 772 N N . ARG A 1 95 ? 5.125 1.129 -20.920 1.00 86.00 95 ARG A N 1
ATOM 773 C CA . ARG A 1 95 ? 4.264 0.076 -21.495 1.00 86.00 95 ARG A CA 1
ATOM 774 C C . ARG A 1 95 ? 4.322 0.002 -23.019 1.00 86.00 95 ARG A C 1
ATOM 776 O O . ARG A 1 95 ? 4.041 -1.049 -23.580 1.00 86.00 95 ARG A O 1
ATOM 783 N N . ALA A 1 96 ? 4.656 1.104 -23.683 1.00 87.12 96 ALA A N 1
ATOM 784 C CA . ALA A 1 96 ? 4.785 1.158 -25.137 1.00 87.12 96 ALA A CA 1
ATOM 785 C C . ALA A 1 96 ? 6.101 0.544 -25.675 1.00 87.12 96 ALA A C 1
ATOM 787 O O . ALA A 1 96 ? 6.292 0.554 -26.889 1.00 87.12 96 ALA A O 1
ATOM 788 N N . HIS A 1 97 ? 7.001 0.060 -24.800 1.00 63.12 97 HIS A N 1
ATOM 789 C CA . HIS A 1 97 ? 8.333 -0.483 -25.127 1.00 63.12 97 HIS A CA 1
ATOM 790 C C . HIS A 1 97 ? 8.605 -1.860 -24.504 1.00 63.12 97 HIS A C 1
ATOM 792 O O . HIS A 1 97 ? 8.914 -2.790 -25.275 1.00 63.12 97 HIS A O 1
#

Foldseek 3Di:
DDDDDDDDDPPVVVVVVVVVVVVVVVVVVVVVVVCVVVVHDDDDDDPVVCLVPVFVSVVVVCVVVVHDDDPPDTDDPPDDDPDDVVNVVVVVVVVVD

pLDDT: mean 83.68, std 15.56, range [35.97, 98.06]